Protein AF-Q9JYD8-F1 (afdb_monomer_lite)

Sequence (121 aa):
MTCFKIRLSKQPLKGRTMNKPFITQAQLALYKYQPSSKYYGKTMAYTFASELLDYSKVNKFIIHEEIQCFLNRRISNNIWKIYFSDESVAYIKILELQDDYSRGIEIKTFDFNPNVGDVFG

Foldseek 3Di:
DDKDKAKAWQPDPPDDDPPDAQDALVNLVCLQPPPPHPNDVHASLVVNRVSVRVCRVPDHDDVVVNQVNFPKDDLDPFWIKGAHPQQKIKIWGWADDPPPTIIMIMIDIDSHDDPDNCPPD

Organism: Neisseria meningitidis serogroup B (strain ATCC BAA-335 / MC58) (NCBI:txid122586)

Secondary structure (DSSP, 8-state):
-EEEEEEEE-----S-----PPPPHHHHHHHHH-TTSTTTT--HHHHHHHHHHHHH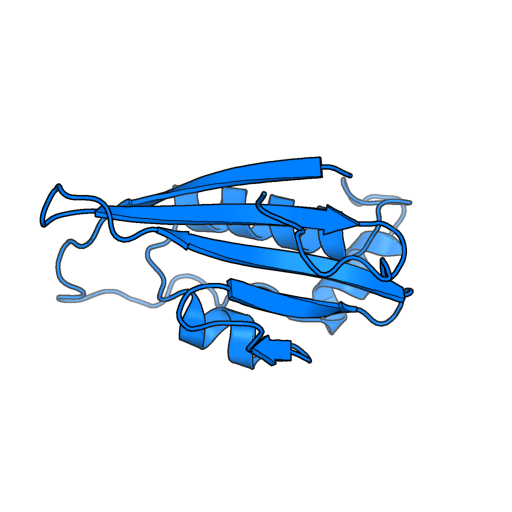HH----HHHHHHTS-EEE-SSSEEEEE-TTS-EEEEEEEE-SSTTEEEEEEEEESS----S-TT-

InterPro domains:
  IPR009509 Protein of unknown function DUF1132 [PF06575] (28-120)

Structure (mmCIF, N/CA/C/O backbone):
data_AF-Q9JYD8-F1
#
_entry.id   AF-Q9JYD8-F1
#
loop_
_atom_site.group_PDB
_atom_site.id
_atom_site.type_symbol
_atom_site.label_atom_id
_atom_site.label_alt_id
_atom_site.label_comp_id
_atom_site.label_asym_id
_atom_site.label_entity_id
_atom_site.label_seq_id
_atom_site.pdbx_PDB_ins_code
_atom_site.Cartn_x
_atom_site.Cartn_y
_atom_site.Cartn_z
_atom_site.occupancy
_atom_site.B_iso_or_equiv
_atom_site.auth_seq_id
_atom_site.auth_comp_id
_atom_site.auth_asym_id
_atom_site.auth_atom_id
_atom_site.pdbx_PDB_model_num
ATOM 1 N N . MET A 1 1 ? 12.726 -6.165 2.145 1.00 79.25 1 MET A N 1
ATOM 2 C CA . MET A 1 1 ? 11.406 -6.396 2.775 1.00 79.25 1 MET A CA 1
ATOM 3 C C . MET A 1 1 ? 11.244 -5.435 3.941 1.00 79.25 1 MET A C 1
ATOM 5 O O . MET A 1 1 ? 12.101 -5.436 4.817 1.00 79.25 1 MET A O 1
ATOM 9 N N . THR A 1 2 ? 10.159 -4.660 3.980 1.00 83.62 2 THR A N 1
ATOM 10 C CA . THR A 1 2 ? 9.837 -3.765 5.112 1.00 83.62 2 THR A CA 1
ATOM 11 C C . THR A 1 2 ? 8.465 -4.111 5.681 1.00 83.62 2 THR A C 1
ATOM 13 O O . THR A 1 2 ? 7.539 -4.358 4.910 1.00 83.62 2 THR A O 1
ATOM 16 N N . CYS A 1 3 ? 8.333 -4.135 7.012 1.00 85.56 3 CYS A N 1
ATOM 17 C CA . CYS A 1 3 ? 7.083 -4.442 7.709 1.00 85.56 3 CYS A CA 1
ATOM 18 C C . CYS A 1 3 ? 6.536 -3.210 8.447 1.00 85.56 3 CYS A C 1
ATOM 20 O O . CYS A 1 3 ? 7.285 -2.515 9.131 1.00 85.56 3 CYS A O 1
ATOM 22 N N . PHE A 1 4 ? 5.231 -2.973 8.333 1.00 84.94 4 PHE A N 1
ATOM 23 C CA . PHE A 1 4 ? 4.492 -1.913 9.010 1.00 84.94 4 PHE A CA 1
ATOM 24 C C . PHE A 1 4 ? 3.369 -2.535 9.837 1.00 84.94 4 PHE A C 1
ATOM 26 O O . PHE A 1 4 ? 2.658 -3.412 9.353 1.00 84.94 4 PHE A O 1
ATOM 33 N N . LYS A 1 5 ? 3.178 -2.067 11.072 1.00 83.94 5 LYS A N 1
ATOM 34 C CA . LYS A 1 5 ? 2.049 -2.457 11.927 1.00 83.94 5 LYS A CA 1
ATOM 35 C C . LYS A 1 5 ? 1.226 -1.221 12.264 1.00 83.94 5 LYS A C 1
ATOM 37 O O . LYS A 1 5 ? 1.761 -0.245 12.779 1.00 83.94 5 LYS A O 1
ATOM 42 N N . ILE A 1 6 ? -0.066 -1.273 11.965 1.00 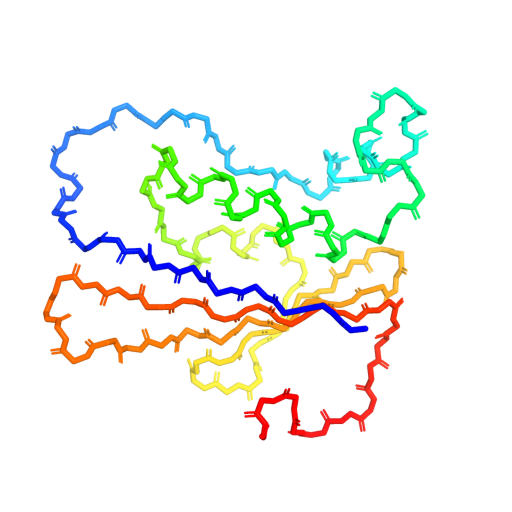82.81 6 ILE A N 1
ATOM 43 C CA . ILE A 1 6 ? -1.022 -0.180 12.143 1.00 82.81 6 ILE A CA 1
ATOM 44 C C . ILE A 1 6 ? -2.146 -0.665 13.058 1.00 82.81 6 ILE A C 1
ATOM 46 O O . ILE A 1 6 ? -2.699 -1.745 12.852 1.00 82.81 6 ILE A O 1
ATOM 50 N N . ARG A 1 7 ? -2.516 0.141 14.056 1.00 78.06 7 ARG A N 1
ATOM 51 C CA . ARG A 1 7 ? -3.693 -0.098 14.900 1.00 78.06 7 ARG A CA 1
ATOM 52 C C . ARG A 1 7 ? -4.797 0.879 14.500 1.00 78.06 7 ARG A C 1
ATOM 54 O O . ARG A 1 7 ? -4.614 2.086 14.595 1.00 78.06 7 ARG A O 1
ATOM 61 N N . LEU A 1 8 ? -5.940 0.355 14.073 1.00 71.12 8 LEU A N 1
ATOM 62 C CA . LEU A 1 8 ? -7.137 1.121 13.730 1.00 71.12 8 LEU A CA 1
ATOM 63 C C . LEU A 1 8 ? -8.137 1.100 14.892 1.00 71.12 8 LEU A C 1
ATOM 65 O O . LEU A 1 8 ? -8.358 0.053 15.501 1.00 71.12 8 LEU A O 1
ATOM 69 N N . SER A 1 9 ? -8.784 2.235 15.172 1.00 61.44 9 SER A N 1
ATOM 70 C CA . SER A 1 9 ? -9.880 2.331 16.154 1.00 61.44 9 SER A CA 1
ATOM 71 C C . SER A 1 9 ? -11.251 2.082 15.495 1.00 61.44 9 SER A C 1
ATOM 73 O O . SER A 1 9 ? -11.514 2.605 14.416 1.00 61.44 9 SER A O 1
ATOM 75 N N . LYS A 1 10 ? -12.141 1.303 16.136 1.00 55.47 10 LYS A N 1
ATOM 76 C CA . LYS A 1 10 ? -13.481 0.911 15.628 1.00 55.47 10 LYS A CA 1
ATOM 77 C C . LYS A 1 10 ? -14.623 1.890 15.969 1.00 55.47 10 LYS A C 1
ATOM 79 O O . LYS A 1 10 ? -15.772 1.595 15.659 1.00 55.47 10 LYS A O 1
ATOM 84 N N . GLN A 1 11 ? -14.368 3.025 16.629 1.00 54.06 11 GLN A N 1
ATOM 85 C CA . GLN A 1 11 ? -15.449 3.941 17.044 1.00 54.06 11 GLN A CA 1
ATOM 86 C C . GLN A 1 11 ? -16.374 4.324 15.867 1.00 54.06 11 GLN A C 1
ATOM 88 O O . GLN A 1 11 ? -15.860 4.589 14.776 1.00 54.06 11 GLN A O 1
ATOM 93 N N . PRO A 1 12 ? -17.701 4.412 16.094 1.00 47.75 12 PRO A N 1
ATOM 94 C CA . PRO A 1 12 ? -18.695 4.499 15.031 1.00 47.75 12 PRO A CA 1
ATOM 95 C C . PRO A 1 12 ? -18.453 5.710 14.128 1.00 47.75 12 PRO A C 1
ATOM 97 O O . PRO A 1 12 ? -18.136 6.803 14.604 1.00 47.75 12 PRO A O 1
ATOM 100 N N . LEU A 1 13 ? -18.645 5.516 12.820 1.00 56.75 13 LEU A N 1
ATOM 101 C CA . LEU A 1 13 ? -18.582 6.542 11.770 1.00 56.75 13 LEU A CA 1
ATOM 102 C C . LEU A 1 13 ? -19.780 7.514 11.857 1.00 56.75 13 LEU A C 1
ATOM 104 O O . LEU A 1 13 ? -20.429 7.819 10.862 1.00 56.75 13 LEU A O 1
ATOM 108 N N . LYS A 1 14 ? -20.140 7.975 13.060 1.00 40.66 14 LYS A N 1
ATOM 109 C CA . LYS A 1 14 ? -21.279 8.870 13.265 1.00 40.66 14 LYS A CA 1
ATOM 110 C C . LYS A 1 14 ? -20.813 10.313 1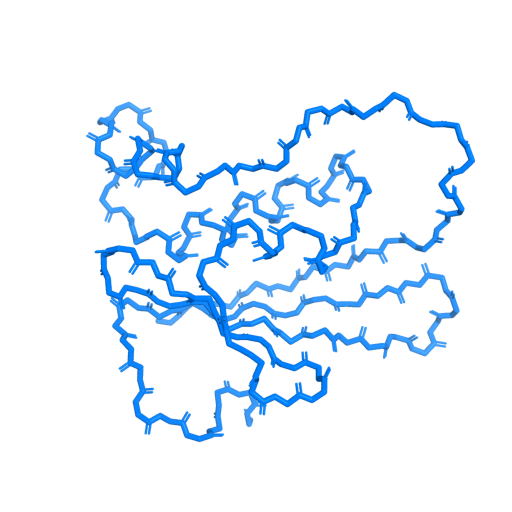3.055 1.00 40.66 14 LYS A C 1
ATOM 112 O O . LYS A 1 14 ? -20.272 10.933 13.963 1.00 40.66 14 LYS A O 1
ATOM 117 N N . GLY A 1 15 ? -20.996 10.793 11.824 1.00 48.72 15 GLY A N 1
ATOM 118 C CA . GLY A 1 15 ? -20.792 12.183 11.407 1.00 48.72 15 GLY A CA 1
ATOM 119 C C . GLY A 1 15 ? -19.332 12.561 11.169 1.00 48.72 15 GLY A C 1
ATOM 120 O O . GLY A 1 15 ? -18.675 13.068 12.074 1.00 48.72 15 GLY A O 1
ATOM 121 N N . ARG A 1 16 ? -18.813 12.365 9.949 1.00 51.50 16 ARG A N 1
ATOM 122 C CA . ARG A 1 16 ? -17.553 12.995 9.520 1.00 51.50 16 ARG A CA 1
ATOM 123 C C . ARG A 1 16 ? -17.593 13.410 8.056 1.00 51.50 16 ARG A C 1
ATOM 125 O O . ARG A 1 16 ? -17.901 12.612 7.179 1.00 51.50 16 ARG A O 1
ATOM 132 N N . THR A 1 17 ? -17.208 14.656 7.823 1.00 46.25 17 THR A N 1
ATOM 133 C CA . THR A 1 17 ? -16.588 15.125 6.587 1.00 46.25 17 THR A CA 1
ATOM 134 C C . THR A 1 17 ? -15.421 14.195 6.235 1.00 46.25 17 THR A C 1
ATOM 136 O O . THR A 1 17 ? -14.513 14.002 7.046 1.00 46.25 17 THR A O 1
ATOM 139 N N . MET A 1 18 ? -15.458 13.573 5.052 1.00 47.12 18 MET A N 1
ATOM 140 C CA . MET A 1 18 ? -14.327 12.809 4.513 1.00 47.12 18 MET A CA 1
ATOM 141 C C . MET A 1 18 ? -13.147 13.761 4.305 1.00 47.12 18 MET A C 1
ATOM 143 O O . MET A 1 18 ? -13.073 14.466 3.299 1.00 47.12 18 MET A O 1
ATOM 147 N N . ASN A 1 19 ? -12.219 13.807 5.257 1.00 57.53 19 ASN A N 1
ATOM 148 C CA . ASN A 1 19 ? -10.994 14.575 5.094 1.00 57.53 19 ASN A CA 1
ATOM 149 C C . ASN A 1 19 ? -10.027 13.788 4.204 1.00 57.53 19 ASN A C 1
ATOM 151 O O . ASN A 1 19 ? -9.220 13.005 4.688 1.00 57.53 19 ASN A O 1
ATOM 155 N N . LYS A 1 20 ? -10.124 14.060 2.897 1.00 63.16 20 LYS A N 1
ATOM 156 C CA . LYS A 1 20 ? -9.241 13.627 1.803 1.00 63.16 20 LYS A CA 1
ATOM 157 C C . LYS A 1 20 ? -9.234 12.101 1.537 1.00 63.16 20 LYS A C 1
ATOM 159 O O . LYS A 1 20 ? -8.950 11.317 2.445 1.00 63.16 20 LYS A O 1
ATOM 164 N N . PRO A 1 21 ? -9.514 11.662 0.292 1.00 70.88 21 PRO A N 1
ATOM 165 C CA . PRO A 1 21 ? -9.387 10.251 -0.071 1.00 70.88 21 PRO A CA 1
ATOM 166 C C . PRO A 1 21 ? -7.938 9.783 0.107 1.00 70.88 21 PRO A C 1
ATOM 168 O O . PRO A 1 21 ? -7.006 10.594 0.015 1.00 70.88 21 PRO A O 1
ATOM 171 N N . PHE A 1 22 ? -7.751 8.486 0.360 1.00 81.00 22 PHE A N 1
ATOM 172 C CA . PHE A 1 22 ? -6.424 7.886 0.341 1.00 81.00 22 PHE A CA 1
ATOM 173 C C . PHE A 1 22 ? -5.761 8.063 -1.034 1.00 81.00 22 PHE A C 1
ATOM 175 O O . PHE A 1 22 ? -6.402 8.370 -2.044 1.00 81.00 22 PHE A O 1
ATOM 182 N N . ILE A 1 23 ? -4.442 7.909 -1.055 1.00 81.56 23 ILE A N 1
ATOM 183 C CA . ILE A 1 23 ? -3.626 8.158 -2.236 1.00 81.56 23 ILE A CA 1
ATOM 184 C C . ILE A 1 23 ? -3.968 7.196 -3.384 1.00 81.56 23 ILE A C 1
ATOM 186 O O . ILE A 1 23 ? -4.184 6.007 -3.169 1.00 81.56 23 ILE A O 1
ATOM 190 N N . THR A 1 24 ? -3.980 7.695 -4.621 1.00 82.12 24 THR A N 1
ATOM 191 C CA . THR A 1 24 ? -4.195 6.876 -5.824 1.00 82.12 24 THR A CA 1
ATOM 192 C C . THR A 1 24 ? -2.885 6.305 -6.374 1.00 82.12 24 THR A C 1
ATOM 194 O O . THR A 1 24 ? -1.795 6.817 -6.108 1.00 82.12 24 THR A O 1
ATOM 197 N N . GLN A 1 25 ? -2.968 5.278 -7.226 1.00 79.62 25 GLN A N 1
ATOM 198 C CA . GLN A 1 25 ? -1.786 4.710 -7.888 1.00 79.62 25 GLN A CA 1
ATOM 199 C C . GLN A 1 25 ? -1.008 5.746 -8.725 1.00 79.62 25 GLN A C 1
ATOM 201 O O . GLN A 1 25 ? 0.223 5.728 -8.735 1.00 79.62 25 GLN A O 1
ATOM 206 N N . ALA A 1 26 ? -1.701 6.689 -9.373 1.00 82.56 26 ALA A N 1
ATOM 207 C CA . ALA A 1 26 ? -1.063 7.778 -10.114 1.00 82.56 26 ALA A CA 1
ATOM 208 C C . ALA A 1 26 ? -0.279 8.722 -9.186 1.00 82.56 26 ALA A C 1
ATOM 210 O O . ALA A 1 26 ? 0.841 9.118 -9.500 1.00 82.56 26 ALA A O 1
ATOM 211 N N . GLN A 1 27 ? -0.831 9.037 -8.011 1.00 84.31 27 GLN A N 1
ATOM 212 C CA . GLN A 1 27 ? -0.148 9.859 -7.011 1.00 84.31 27 GLN A CA 1
ATOM 213 C C . GLN A 1 27 ? 1.085 9.151 -6.424 1.00 84.31 27 GLN A C 1
ATOM 215 O O . GLN A 1 27 ? 2.120 9.791 -6.249 1.00 84.31 27 GLN A O 1
ATOM 220 N N . LEU A 1 28 ? 1.026 7.830 -6.205 1.00 85.00 28 LEU A N 1
ATOM 221 C CA . LEU A 1 28 ? 2.207 7.045 -5.819 1.00 85.00 28 LEU A CA 1
ATOM 222 C C . LEU A 1 28 ? 3.315 7.112 -6.878 1.00 85.00 28 LEU A C 1
ATOM 224 O O . LEU A 1 28 ? 4.488 7.251 -6.531 1.00 85.00 28 LEU A O 1
ATOM 228 N N . ALA A 1 29 ? 2.955 7.029 -8.162 1.00 82.69 29 ALA A N 1
ATOM 229 C CA . ALA A 1 29 ? 3.921 7.126 -9.252 1.00 82.69 29 ALA A CA 1
ATOM 230 C C . ALA A 1 29 ? 4.584 8.513 -9.284 1.00 82.69 29 ALA A C 1
ATOM 232 O O . ALA A 1 29 ? 5.807 8.603 -9.388 1.00 82.69 29 ALA A O 1
ATOM 233 N N . LEU A 1 30 ? 3.808 9.588 -9.101 1.00 85.38 30 LEU A N 1
ATOM 234 C CA . LEU A 1 30 ? 4.349 10.948 -8.997 1.00 85.38 30 LEU A CA 1
ATOM 235 C C . LEU A 1 30 ? 5.369 11.064 -7.856 1.00 85.38 30 LEU A C 1
ATOM 237 O O . LEU A 1 30 ? 6.467 11.574 -8.064 1.00 85.38 30 LEU A O 1
ATOM 241 N N . TYR A 1 31 ? 5.059 10.525 -6.674 1.00 84.00 31 TYR A N 1
ATOM 242 C CA . TYR A 1 31 ? 5.972 10.558 -5.527 1.00 84.00 31 TYR A CA 1
ATOM 243 C C . TYR A 1 31 ? 7.278 9.801 -5.742 1.00 84.00 31 TYR A C 1
ATOM 245 O O . TYR A 1 31 ? 8.287 10.189 -5.152 1.00 84.00 31 TYR A O 1
ATOM 253 N N . LYS A 1 32 ? 7.273 8.749 -6.562 1.00 79.94 32 LYS A N 1
ATOM 254 C CA . LYS A 1 32 ? 8.475 7.977 -6.885 1.00 79.94 32 LYS A CA 1
ATOM 255 C C . LYS A 1 32 ? 9.429 8.749 -7.799 1.00 79.94 32 LYS A C 1
ATOM 257 O O . LYS A 1 32 ? 10.641 8.692 -7.595 1.00 79.94 32 LYS A O 1
ATOM 262 N N . TYR A 1 33 ? 8.888 9.454 -8.795 1.00 79.94 33 TYR A N 1
ATOM 263 C CA . TYR A 1 33 ? 9.681 10.126 -9.832 1.00 79.94 33 TYR A CA 1
ATOM 264 C C . TYR A 1 33 ? 9.975 11.600 -9.542 1.00 79.94 33 TYR A C 1
ATOM 266 O O . TYR A 1 33 ? 10.839 12.179 -10.193 1.00 79.94 33 TYR A O 1
ATOM 274 N N . GLN A 1 34 ? 9.296 12.214 -8.571 1.00 84.19 34 GLN A N 1
ATOM 275 C CA . GLN A 1 34 ? 9.523 13.607 -8.199 1.00 84.19 34 GLN A CA 1
ATOM 276 C C . GLN A 1 34 ? 10.742 13.740 -7.262 1.00 84.19 34 GLN A C 1
ATOM 278 O O . GLN A 1 34 ? 10.674 13.269 -6.127 1.00 84.19 34 GLN A O 1
ATOM 283 N N . PRO A 1 35 ? 11.830 14.435 -7.659 1.00 78.50 35 PRO A N 1
ATOM 284 C CA . PRO A 1 35 ? 13.054 14.529 -6.850 1.00 78.50 35 PRO A CA 1
ATOM 285 C C . PRO A 1 35 ? 12.877 15.218 -5.492 1.00 78.50 35 PRO A C 1
ATOM 287 O O . PRO A 1 35 ? 13.596 14.921 -4.546 1.00 78.50 35 PRO A O 1
ATOM 290 N N . SER A 1 36 ? 11.904 16.127 -5.371 1.00 83.44 36 SER A N 1
ATOM 291 C CA . SER A 1 36 ? 11.587 16.822 -4.115 1.00 83.44 36 SER A CA 1
ATOM 292 C C . SER A 1 36 ? 10.723 15.995 -3.153 1.00 83.44 36 SER A C 1
ATOM 294 O O . SER A 1 36 ? 10.361 16.475 -2.081 1.00 83.44 36 SER A O 1
ATOM 296 N N . SER A 1 37 ? 10.314 14.788 -3.549 1.00 82.69 37 SER A N 1
ATOM 297 C CA . SER A 1 37 ? 9.483 13.902 -2.735 1.00 82.69 37 SER A CA 1
ATOM 298 C C . SER A 1 37 ? 10.322 13.172 -1.688 1.00 82.69 37 SER A C 1
ATOM 300 O O . SER A 1 37 ? 11.396 12.654 -1.993 1.00 82.69 37 SER A O 1
ATOM 302 N N . LYS A 1 38 ? 9.770 12.991 -0.478 1.00 85.56 38 LYS A N 1
ATOM 303 C CA . LYS A 1 38 ? 10.339 12.095 0.554 1.00 85.56 38 LYS A CA 1
ATOM 304 C C . LYS A 1 38 ? 10.463 10.630 0.092 1.00 85.56 38 LYS A C 1
ATOM 306 O O . LYS A 1 38 ? 11.120 9.833 0.756 1.00 85.56 38 LYS A O 1
ATOM 311 N N . TYR A 1 39 ? 9.830 10.278 -1.028 1.00 86.31 39 TYR A N 1
ATOM 312 C CA . TYR A 1 39 ? 9.793 8.931 -1.600 1.00 86.31 39 TYR A CA 1
ATOM 313 C C . TYR A 1 39 ? 10.594 8.773 -2.893 1.00 86.31 39 TYR A C 1
ATOM 315 O O . TYR A 1 39 ? 10.489 7.732 -3.545 1.00 86.31 39 TYR A O 1
ATOM 323 N N . TYR A 1 40 ? 11.401 9.770 -3.267 1.00 85.81 40 TYR A N 1
ATOM 324 C CA . TYR A 1 40 ? 12.246 9.666 -4.450 1.00 85.81 40 TYR A CA 1
ATOM 325 C C . TYR A 1 40 ? 13.145 8.420 -4.378 1.00 85.81 40 TYR A C 1
ATOM 327 O O . TYR A 1 40 ? 13.819 8.171 -3.375 1.00 85.81 40 TYR A O 1
ATOM 335 N N . GLY A 1 41 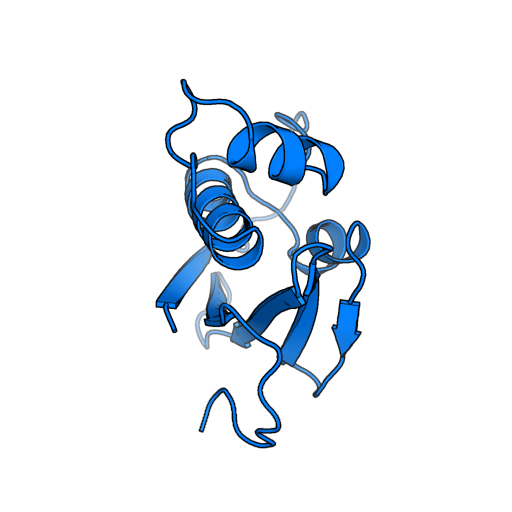? 13.106 7.597 -5.429 1.00 82.75 41 GLY A N 1
ATOM 336 C CA . GLY A 1 41 ? 13.866 6.344 -5.508 1.00 82.75 41 GLY A CA 1
ATOM 337 C C . GLY A 1 41 ? 13.361 5.199 -4.615 1.00 82.75 41 GLY A C 1
ATOM 338 O O . GLY A 1 41 ? 14.006 4.154 -4.559 1.00 82.75 41 GLY A O 1
ATOM 339 N N . LYS A 1 42 ? 12.226 5.349 -3.918 1.00 89.31 42 LYS A N 1
ATOM 340 C CA . LYS A 1 42 ? 11.587 4.258 -3.158 1.00 89.31 42 LYS A CA 1
ATOM 341 C C . LYS A 1 42 ? 10.608 3.469 -4.031 1.00 89.31 42 LYS A C 1
ATOM 343 O O . LYS A 1 42 ? 10.074 3.981 -5.015 1.00 89.31 42 LYS A O 1
ATOM 348 N N . THR A 1 43 ? 10.363 2.211 -3.666 1.00 90.75 43 THR A N 1
ATOM 349 C CA . THR A 1 43 ? 9.373 1.369 -4.349 1.00 90.75 43 THR A CA 1
ATOM 350 C C . THR A 1 43 ? 7.954 1.838 -4.050 1.00 90.75 43 THR A C 1
ATOM 352 O O . THR A 1 43 ? 7.673 2.380 -2.977 1.00 90.75 43 THR A O 1
ATOM 355 N N . MET A 1 44 ? 7.035 1.639 -4.996 1.00 91.38 44 MET A N 1
ATOM 356 C CA . MET A 1 44 ? 5.635 2.030 -4.813 1.00 91.38 44 MET A CA 1
ATOM 357 C C . MET A 1 44 ? 4.996 1.288 -3.636 1.00 91.38 44 MET A C 1
ATOM 359 O O . MET A 1 44 ? 4.235 1.902 -2.891 1.00 91.38 44 MET A O 1
ATOM 363 N N . ALA A 1 45 ? 5.372 0.026 -3.398 1.00 92.38 45 ALA A N 1
ATOM 364 C CA . ALA A 1 45 ? 4.952 -0.727 -2.220 1.00 92.38 45 ALA A CA 1
ATOM 365 C C . ALA A 1 45 ? 5.375 -0.057 -0.903 1.00 92.38 45 ALA A C 1
ATOM 367 O O . ALA A 1 45 ? 4.555 0.080 0.007 1.00 92.38 45 ALA A O 1
ATOM 368 N N . TYR A 1 46 ? 6.631 0.395 -0.800 1.00 91.69 46 TYR A N 1
ATOM 369 C CA . TYR A 1 46 ? 7.117 1.116 0.379 1.00 91.69 46 TYR A CA 1
ATOM 370 C C . TYR A 1 46 ? 6.361 2.434 0.586 1.00 91.69 46 TYR A C 1
ATOM 372 O O . TYR A 1 46 ? 5.930 2.742 1.702 1.00 91.69 46 TYR A O 1
ATOM 380 N N . THR A 1 47 ? 6.183 3.199 -0.492 1.00 91.50 47 THR A N 1
ATOM 381 C CA . THR A 1 47 ? 5.484 4.488 -0.466 1.00 91.50 47 THR A CA 1
ATOM 382 C C . THR A 1 47 ? 4.030 4.314 -0.040 1.00 91.50 47 THR A C 1
ATOM 384 O O . THR A 1 47 ? 3.576 5.012 0.861 1.00 91.50 47 THR A O 1
ATOM 387 N N . PHE A 1 48 ? 3.332 3.325 -0.604 1.00 91.69 48 PHE A N 1
ATOM 388 C CA . PHE A 1 48 ? 1.969 2.955 -0.228 1.00 91.69 48 PHE A CA 1
ATOM 389 C C . PHE A 1 48 ? 1.856 2.645 1.266 1.00 91.69 48 PHE A C 1
ATOM 391 O O . PHE A 1 48 ? 1.005 3.206 1.950 1.00 91.69 48 PHE A O 1
ATOM 398 N N . ALA A 1 49 ? 2.726 1.780 1.794 1.00 91.38 49 ALA A N 1
ATOM 399 C CA . ALA A 1 49 ? 2.651 1.376 3.195 1.00 91.38 49 ALA A CA 1
ATOM 400 C C . ALA A 1 49 ? 2.978 2.533 4.155 1.00 91.38 49 ALA A C 1
ATOM 402 O O . ALA A 1 49 ? 2.347 2.667 5.203 1.00 91.38 49 ALA A O 1
ATOM 403 N N . SER A 1 50 ? 3.923 3.396 3.771 1.00 90.44 50 SER A N 1
ATOM 404 C CA . SER A 1 50 ? 4.274 4.597 4.533 1.00 90.44 50 SER A CA 1
ATOM 405 C C . SER A 1 50 ? 3.127 5.610 4.560 1.00 90.44 50 SER A C 1
ATOM 407 O O . SER A 1 50 ? 2.781 6.118 5.624 1.00 90.44 50 SER A O 1
ATOM 409 N N 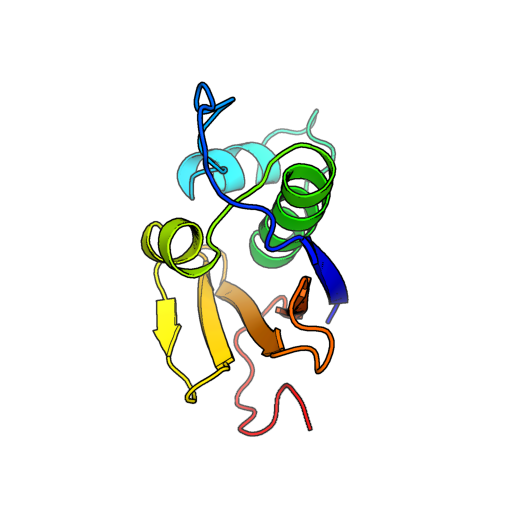. GLU A 1 51 ? 2.503 5.873 3.411 1.00 89.44 51 GLU A N 1
ATOM 410 C CA . GLU A 1 51 ? 1.353 6.775 3.318 1.00 89.44 51 GLU A CA 1
ATOM 411 C C . GLU A 1 51 ? 0.132 6.205 4.042 1.00 89.44 51 GLU A C 1
ATOM 413 O O . GLU A 1 51 ? -0.583 6.949 4.701 1.00 89.44 51 GLU A O 1
ATOM 418 N N . LEU A 1 52 ? -0.088 4.887 4.010 1.00 88.88 52 LEU A N 1
ATOM 419 C CA . LEU A 1 52 ? -1.174 4.249 4.758 1.00 88.88 52 LEU A CA 1
ATOM 420 C C . LEU A 1 52 ? -0.972 4.361 6.274 1.00 88.88 52 LEU A C 1
ATOM 422 O O . LEU A 1 52 ? -1.930 4.597 7.013 1.00 88.88 52 LEU A O 1
ATOM 426 N N . LEU A 1 53 ? 0.274 4.252 6.744 1.00 88.38 53 LEU A N 1
ATOM 427 C CA . LEU A 1 53 ? 0.618 4.513 8.140 1.00 88.38 53 LEU A CA 1
ATOM 428 C C . LEU A 1 53 ? 0.322 5.970 8.518 1.00 88.38 53 LEU A C 1
ATOM 430 O O . LEU A 1 53 ? -0.323 6.206 9.538 1.00 88.38 53 LEU A O 1
ATOM 434 N N . ASP A 1 54 ? 0.753 6.942 7.719 1.00 86.38 54 ASP A N 1
ATOM 435 C CA . ASP A 1 54 ? 0.491 8.357 8.005 1.00 86.38 54 ASP A CA 1
ATOM 436 C C . ASP A 1 54 ? -1.005 8.697 7.920 1.00 86.38 54 ASP A C 1
ATOM 438 O O . ASP A 1 54 ? -1.537 9.373 8.804 1.00 86.38 54 ASP A O 1
ATOM 442 N N . TYR A 1 55 ? -1.716 8.137 6.939 1.00 84.69 55 TYR A N 1
ATOM 443 C CA . TYR A 1 55 ? -3.163 8.263 6.795 1.00 84.69 55 TYR A CA 1
ATOM 444 C C . TYR A 1 55 ? -3.899 7.727 8.026 1.00 84.69 55 TYR A C 1
ATOM 446 O O . TYR A 1 55 ? -4.802 8.386 8.533 1.00 84.69 55 TYR A O 1
ATOM 454 N N . SER A 1 56 ? -3.460 6.591 8.579 1.00 82.88 56 SER A N 1
ATOM 455 C CA . SER A 1 56 ? -4.069 5.982 9.771 1.00 82.88 56 SER A CA 1
ATOM 456 C C . SER A 1 56 ? -3.955 6.802 11.056 1.00 82.88 56 SER A C 1
ATOM 458 O O . SER A 1 56 ? -4.771 6.635 11.962 1.00 82.88 56 SER A O 1
ATOM 460 N N . LYS A 1 57 ? -2.962 7.696 11.149 1.00 81.81 57 LYS A N 1
ATOM 461 C CA . LYS A 1 57 ? -2.766 8.563 12.324 1.00 81.81 57 LYS A CA 1
ATOM 462 C C . LYS A 1 57 ? -3.782 9.701 12.370 1.00 81.81 57 LYS A C 1
ATOM 464 O O . LYS A 1 57 ? -4.105 10.189 13.449 1.00 81.81 57 LYS A O 1
ATOM 469 N N . VAL A 1 58 ? -4.255 10.136 11.204 1.00 79.81 58 VAL A N 1
ATOM 470 C CA . VAL A 1 58 ? -5.108 11.323 11.054 1.00 79.81 58 VAL A CA 1
ATOM 471 C C . VAL A 1 58 ? -6.549 10.932 10.728 1.00 79.81 58 VAL A C 1
ATOM 473 O O . VAL A 1 58 ? -7.492 11.553 11.219 1.00 79.81 58 VAL A O 1
ATOM 476 N N . ASN A 1 59 ? -6.729 9.876 9.936 1.00 74.88 59 ASN A N 1
ATOM 477 C CA . ASN A 1 59 ? -8.009 9.470 9.378 1.00 74.88 59 ASN A CA 1
ATOM 478 C C . ASN A 1 59 ? -8.454 8.102 9.896 1.00 74.88 59 ASN A C 1
ATOM 480 O O . ASN A 1 59 ? -7.660 7.198 10.153 1.00 74.88 59 ASN A O 1
ATOM 484 N N . LYS A 1 60 ? -9.774 7.948 10.019 1.00 75.62 60 LYS A N 1
ATOM 485 C CA . LYS A 1 60 ? -10.417 6.646 10.211 1.00 75.62 60 LYS A CA 1
ATOM 486 C C . LYS A 1 60 ? -10.864 6.156 8.840 1.00 75.62 60 LYS A C 1
ATOM 488 O O . LYS A 1 60 ? -11.531 6.911 8.141 1.00 75.62 60 LYS A O 1
ATOM 493 N N . PHE A 1 61 ? -10.523 4.923 8.488 1.00 76.94 61 PHE A N 1
ATOM 494 C CA . PHE A 1 61 ? -10.807 4.365 7.168 1.00 76.94 61 PHE A CA 1
ATOM 495 C C . PHE A 1 61 ? -11.089 2.866 7.234 1.00 76.94 61 PHE A C 1
ATOM 497 O O . PHE A 1 61 ? -10.736 2.189 8.207 1.00 76.94 61 PHE A O 1
ATOM 504 N N . ILE A 1 62 ? -11.719 2.348 6.183 1.00 81.06 62 ILE A N 1
ATOM 505 C CA . ILE A 1 62 ? -11.957 0.921 5.994 1.00 81.06 62 ILE A CA 1
ATOM 506 C C . ILE A 1 62 ? -10.943 0.425 4.969 1.00 81.06 62 ILE A C 1
ATOM 508 O O . ILE A 1 62 ? -11.050 0.720 3.787 1.00 81.06 62 ILE A O 1
ATOM 512 N N . ILE A 1 63 ? -9.960 -0.366 5.413 1.00 82.62 63 ILE A N 1
ATOM 513 C CA . ILE A 1 63 ? -8.870 -0.836 4.539 1.00 82.62 63 ILE A CA 1
ATOM 514 C C . ILE A 1 63 ? -9.368 -1.523 3.262 1.00 82.62 63 ILE A C 1
ATOM 516 O O . ILE A 1 63 ? -8.739 -1.380 2.224 1.00 82.62 63 ILE A O 1
ATOM 520 N N . HIS A 1 64 ? -10.500 -2.232 3.320 1.00 82.50 64 HIS A N 1
ATOM 521 C CA . HIS A 1 64 ? -11.083 -2.881 2.146 1.00 82.50 64 HIS A CA 1
ATOM 522 C C . HIS A 1 64 ? -11.497 -1.890 1.057 1.00 82.50 64 HIS A C 1
ATOM 524 O O . HIS A 1 64 ? -11.318 -2.201 -0.113 1.00 82.50 64 HIS A O 1
ATOM 530 N N . GLU A 1 65 ? -12.011 -0.720 1.430 1.00 83.25 65 GLU A N 1
ATOM 531 C CA . GLU A 1 65 ? -12.390 0.327 0.477 1.00 83.25 65 GLU A CA 1
ATOM 532 C C . GLU A 1 65 ? -11.134 0.952 -0.143 1.00 83.25 65 GLU A C 1
ATOM 534 O O . GLU A 1 65 ? -11.056 1.116 -1.357 1.00 83.25 65 GLU A O 1
ATOM 539 N N . GLU A 1 66 ? -10.093 1.185 0.661 1.00 83.44 66 GLU A N 1
ATOM 540 C CA . GLU A 1 66 ? -8.855 1.804 0.171 1.00 83.44 66 GLU A CA 1
ATOM 541 C C . GLU A 1 66 ? -8.062 0.894 -0.778 1.00 83.44 66 GLU A C 1
ATOM 543 O O . GLU A 1 66 ? -7.513 1.357 -1.778 1.00 83.44 66 GLU A O 1
ATOM 548 N N . ILE A 1 67 ? -8.006 -0.417 -0.507 1.00 86.12 67 ILE A N 1
ATOM 549 C CA . ILE A 1 67 ? -7.262 -1.359 -1.362 1.00 86.12 67 ILE A CA 1
ATOM 550 C C . ILE A 1 67 ? -7.986 -1.677 -2.675 1.00 86.12 67 ILE A C 1
ATOM 552 O O . ILE A 1 67 ? -7.334 -2.115 -3.623 1.00 86.12 67 ILE A O 1
ATOM 556 N N . GLN A 1 68 ? -9.306 -1.467 -2.754 1.00 85.06 68 GLN A N 1
ATOM 557 C CA . GLN A 1 68 ? -10.085 -1.700 -3.978 1.00 85.06 68 GLN A CA 1
ATOM 558 C C . GLN A 1 68 ? -9.662 -0.777 -5.123 1.00 85.06 68 GLN A C 1
ATOM 560 O O . GLN A 1 68 ? -9.772 -1.159 -6.285 1.00 85.06 68 GLN A O 1
ATOM 565 N N . CYS A 1 69 ? -9.114 0.395 -4.801 1.00 82.19 69 CYS A N 1
ATOM 566 C CA . CYS A 1 69 ? -8.566 1.341 -5.770 1.00 82.19 69 CYS A CA 1
ATOM 567 C C . CYS A 1 69 ? -7.243 0.878 -6.413 1.00 82.19 69 CYS A C 1
ATOM 569 O O . CYS A 1 69 ? -6.707 1.575 -7.274 1.00 82.19 69 CYS A O 1
ATOM 571 N N . PHE A 1 70 ? -6.704 -0.274 -6.002 1.00 88.12 70 PHE A N 1
ATOM 572 C CA . PHE A 1 70 ? -5.452 -0.838 -6.503 1.00 88.12 70 PHE A CA 1
ATOM 573 C C . PHE A 1 70 ? -5.668 -2.212 -7.129 1.00 88.12 70 PHE A C 1
ATOM 575 O O . PHE A 1 70 ? -6.564 -2.960 -6.732 1.00 88.12 70 PHE A O 1
ATOM 582 N N . LEU A 1 71 ? -4.781 -2.596 -8.053 1.00 90.50 71 LEU A N 1
ATOM 583 C CA . LEU A 1 71 ? -4.724 -3.972 -8.537 1.00 90.50 71 LEU A CA 1
ATOM 584 C C . LEU A 1 71 ? -4.375 -4.899 -7.367 1.00 90.50 71 LEU A C 1
ATOM 586 O O . LEU A 1 71 ? -3.264 -4.863 -6.836 1.00 90.50 71 LEU A O 1
ATOM 590 N N . ASN A 1 72 ? -5.329 -5.730 -6.957 1.00 91.56 72 ASN A N 1
ATOM 591 C CA . ASN A 1 72 ? -5.195 -6.564 -5.773 1.00 91.56 72 ASN A CA 1
ATOM 592 C C . ASN A 1 72 ? -5.686 -7.998 -6.006 1.00 91.56 72 ASN A C 1
ATOM 594 O O . ASN A 1 72 ? -6.489 -8.276 -6.895 1.00 91.56 72 ASN A O 1
ATOM 598 N N . ARG A 1 73 ? -5.181 -8.920 -5.186 1.00 91.00 73 ARG A N 1
ATOM 599 C CA . ARG A 1 73 ? -5.606 -10.318 -5.127 1.00 91.00 73 ARG A CA 1
ATOM 600 C C . ARG A 1 73 ? -5.747 -10.749 -3.676 1.00 91.00 73 ARG A C 1
ATOM 602 O O . ARG A 1 73 ? -4.823 -10.588 -2.879 1.00 91.00 73 ARG A O 1
ATOM 609 N N . ARG A 1 74 ? -6.875 -11.370 -3.345 1.00 90.00 74 ARG A N 1
ATOM 610 C CA . ARG A 1 74 ? -7.061 -12.042 -2.057 1.00 90.00 74 ARG A CA 1
ATOM 611 C C . ARG A 1 74 ? -6.260 -13.346 -2.037 1.00 90.00 74 ARG A C 1
ATOM 613 O O . ARG A 1 74 ? -6.416 -14.174 -2.933 1.00 90.00 74 ARG A O 1
ATOM 620 N N . ILE A 1 75 ? -5.396 -13.508 -1.037 1.00 88.56 75 ILE A N 1
ATOM 621 C CA . ILE A 1 75 ? -4.585 -14.719 -0.831 1.00 88.56 75 ILE A CA 1
ATOM 622 C C . ILE A 1 75 ? -5.271 -15.646 0.179 1.00 88.56 75 ILE A C 1
ATOM 624 O O . ILE A 1 75 ? -5.340 -16.849 -0.037 1.00 88.56 75 ILE A O 1
ATOM 628 N N . SER A 1 76 ? -5.823 -15.081 1.255 1.00 86.00 76 SER A N 1
ATOM 629 C CA . SER A 1 76 ? -6.600 -15.801 2.273 1.00 86.00 76 SER A CA 1
ATOM 630 C C . SER A 1 76 ? -7.722 -14.908 2.826 1.00 86.00 76 SER A C 1
ATOM 632 O O . SER A 1 76 ? -7.947 -13.802 2.333 1.00 86.00 76 SER A O 1
ATOM 634 N N . ASN A 1 77 ? -8.456 -15.355 3.851 1.00 83.12 77 ASN A N 1
ATOM 635 C CA . ASN A 1 77 ? -9.542 -14.557 4.436 1.00 83.12 77 ASN A CA 1
ATOM 636 C C . ASN A 1 77 ? -9.099 -13.193 4.965 1.00 83.12 77 ASN A C 1
ATOM 638 O O . ASN A 1 77 ? -9.841 -12.222 4.845 1.00 83.12 77 ASN A O 1
ATOM 642 N N . ASN A 1 78 ? -7.883 -13.116 5.488 1.00 87.62 78 ASN A N 1
ATOM 643 C CA . ASN A 1 78 ? -7.338 -11.919 6.100 1.00 87.62 78 ASN A CA 1
ATOM 644 C C . ASN A 1 78 ? -6.108 -11.360 5.378 1.00 87.62 78 ASN A C 1
ATOM 646 O O . ASN A 1 78 ? -5.620 -10.311 5.788 1.00 87.62 78 ASN A O 1
ATOM 650 N N . ILE A 1 79 ? -5.608 -12.024 4.330 1.00 90.06 79 ILE A N 1
ATOM 651 C CA . ILE A 1 79 ? -4.409 -11.600 3.601 1.00 90.06 79 ILE A CA 1
ATOM 652 C C . ILE A 1 79 ? -4.754 -11.177 2.175 1.00 90.06 79 ILE A C 1
ATOM 654 O O . ILE A 1 79 ? -5.317 -11.945 1.388 1.00 90.06 79 ILE A O 1
ATOM 658 N N . TRP A 1 80 ? -4.326 -9.968 1.831 1.00 91.88 80 TRP A N 1
ATOM 659 C CA . TRP A 1 80 ? -4.431 -9.370 0.508 1.00 91.88 80 TRP A CA 1
ATOM 660 C C . TRP A 1 80 ? -3.048 -9.072 -0.048 1.00 91.88 80 TRP A C 1
ATOM 662 O O . TRP A 1 80 ? -2.133 -8.722 0.693 1.00 91.88 80 TRP A O 1
ATOM 672 N N . LYS A 1 81 ? -2.905 -9.193 -1.362 1.00 93.31 81 LYS A N 1
ATOM 673 C CA . LYS A 1 81 ? -1.714 -8.813 -2.112 1.00 93.31 81 LYS A CA 1
ATOM 674 C C . LYS A 1 81 ? -2.062 -7.671 -3.052 1.00 93.31 81 LYS A C 1
ATOM 676 O O . LYS A 1 81 ? -3.020 -7.788 -3.808 1.00 93.31 81 LYS A O 1
ATOM 681 N N . ILE A 1 82 ? -1.274 -6.608 -3.016 1.00 93.44 82 ILE A N 1
ATOM 682 C CA . ILE A 1 82 ? -1.381 -5.431 -3.874 1.00 93.44 82 ILE A CA 1
ATOM 683 C C . ILE A 1 82 ? -0.210 -5.441 -4.851 1.00 93.44 82 ILE A C 1
ATOM 685 O O . ILE A 1 82 ? 0.935 -5.663 -4.446 1.00 93.44 82 ILE A O 1
ATOM 689 N N . TYR A 1 83 ? -0.514 -5.214 -6.123 1.00 92.31 83 TYR A N 1
ATOM 690 C CA . TYR A 1 83 ? 0.449 -5.144 -7.213 1.00 92.31 83 TYR A CA 1
ATOM 691 C C . TYR A 1 83 ? 0.658 -3.691 -7.624 1.00 92.31 83 TYR A C 1
ATOM 693 O O . TYR A 1 83 ? -0.308 -2.945 -7.790 1.00 92.31 83 TYR A O 1
ATOM 701 N N . PHE A 1 84 ? 1.914 -3.308 -7.833 1.00 91.38 84 PHE A N 1
ATOM 702 C CA . PHE A 1 84 ? 2.276 -1.987 -8.333 1.00 91.38 84 PHE A CA 1
ATOM 703 C C . PHE A 1 84 ? 2.940 -2.085 -9.708 1.00 91.38 84 PHE A C 1
ATOM 705 O O . PHE A 1 84 ? 3.442 -3.134 -10.109 1.00 91.38 84 PHE A O 1
ATOM 712 N N . SER A 1 85 ? 2.936 -0.976 -10.447 1.00 89.00 85 SER A N 1
ATOM 713 C CA . SER A 1 85 ? 3.487 -0.908 -11.807 1.00 89.00 85 SER A CA 1
ATOM 714 C C . SER A 1 85 ? 5.012 -1.010 -11.868 1.00 89.00 85 SER A C 1
ATOM 716 O O . SER A 1 85 ? 5.557 -1.184 -12.947 1.00 89.00 85 SER A O 1
ATOM 718 N N . ASP A 1 86 ? 5.704 -0.881 -10.736 1.00 88.50 86 ASP A N 1
ATOM 719 C CA . ASP A 1 86 ? 7.155 -1.043 -10.637 1.00 88.50 86 ASP A CA 1
ATOM 720 C C . ASP A 1 86 ? 7.579 -2.439 -10.162 1.00 88.50 86 ASP A C 1
ATOM 722 O O . ASP A 1 86 ? 8.655 -2.578 -9.592 1.00 88.50 86 ASP A O 1
ATOM 726 N N . GLU A 1 87 ? 6.709 -3.438 -10.344 1.00 89.62 87 GLU A N 1
ATOM 727 C CA . GLU A 1 87 ? 6.898 -4.848 -9.956 1.00 89.62 87 GLU A CA 1
ATOM 728 C C . GLU A 1 87 ? 6.989 -5.111 -8.445 1.00 89.62 87 GLU A C 1
ATOM 730 O O . GLU A 1 87 ? 6.949 -6.268 -8.007 1.00 89.62 87 GLU A O 1
ATOM 735 N N . SER A 1 88 ? 7.028 -4.051 -7.635 1.00 91.69 88 SER A N 1
ATOM 736 C CA . SER A 1 88 ? 6.929 -4.157 -6.189 1.00 91.69 88 SER A CA 1
ATOM 737 C C . SER A 1 88 ? 5.538 -4.642 -5.777 1.00 91.69 88 SER A C 1
ATOM 739 O O . SER A 1 88 ? 4.534 -4.453 -6.475 1.00 91.69 88 SER A O 1
ATOM 741 N N . VAL A 1 89 ? 5.467 -5.296 -4.620 1.00 93.38 89 VAL A N 1
ATOM 742 C CA . VAL A 1 89 ? 4.211 -5.816 -4.072 1.00 93.38 89 VAL A CA 1
ATOM 743 C C . VAL A 1 89 ? 4.093 -5.506 -2.588 1.00 93.38 89 VAL A C 1
ATOM 745 O O . VAL A 1 89 ? 5.078 -5.513 -1.845 1.00 93.38 89 VAL A O 1
ATOM 748 N N . ALA A 1 90 ? 2.864 -5.269 -2.139 1.00 93.62 90 ALA A N 1
ATOM 749 C CA . ALA A 1 90 ? 2.540 -5.169 -0.722 1.00 93.62 90 ALA A CA 1
ATOM 750 C C . ALA A 1 90 ? 1.589 -6.296 -0.330 1.00 93.62 90 ALA A C 1
ATOM 752 O O . ALA A 1 90 ? 0.589 -6.546 -0.993 1.00 93.62 90 ALA A O 1
ATOM 753 N N . TYR A 1 91 ? 1.888 -6.964 0.771 1.00 92.81 91 TYR A N 1
ATOM 754 C CA . TYR A 1 91 ? 0.999 -7.915 1.409 1.00 92.81 91 TYR A CA 1
ATOM 755 C C . TYR A 1 91 ? 0.399 -7.261 2.642 1.00 92.81 91 TYR A C 1
ATOM 757 O O . TYR A 1 91 ? 1.129 -6.696 3.449 1.00 92.81 91 TYR A O 1
ATOM 765 N N . ILE A 1 92 ? -0.916 -7.341 2.789 1.00 91.88 92 ILE A N 1
ATOM 766 C CA . ILE A 1 92 ? -1.681 -6.730 3.873 1.00 91.88 92 ILE A CA 1
ATOM 767 C C . ILE A 1 92 ? -2.399 -7.850 4.618 1.00 91.88 92 ILE A C 1
ATOM 769 O O . ILE A 1 92 ? -3.242 -8.528 4.037 1.00 91.88 92 ILE A O 1
ATOM 773 N N . LYS A 1 93 ? -2.079 -8.034 5.897 1.00 91.31 93 LYS A N 1
ATOM 774 C CA . LYS A 1 93 ? -2.753 -8.948 6.819 1.00 91.31 93 LYS A CA 1
ATOM 775 C C . LYS A 1 93 ? -3.621 -8.141 7.775 1.00 91.31 93 LYS A C 1
ATOM 777 O O . LYS A 1 93 ? -3.122 -7.319 8.540 1.00 91.31 93 LYS A O 1
ATOM 782 N N . ILE A 1 94 ? -4.922 -8.385 7.732 1.00 87.75 94 ILE A N 1
ATOM 783 C CA . ILE A 1 94 ? -5.898 -7.771 8.630 1.00 87.75 94 ILE A CA 1
ATOM 784 C C . ILE A 1 94 ? -6.006 -8.655 9.875 1.00 87.75 94 ILE A C 1
ATOM 786 O O . ILE A 1 94 ? -6.304 -9.843 9.796 1.00 87.75 94 ILE A O 1
ATOM 790 N N . LEU A 1 95 ? -5.726 -8.082 11.036 1.00 84.69 95 LEU A N 1
ATOM 791 C CA . LEU A 1 95 ? -5.798 -8.753 12.326 1.00 84.69 95 LEU A CA 1
ATOM 792 C C . LEU A 1 95 ? -7.090 -8.329 13.022 1.00 84.69 95 LEU A C 1
ATOM 794 O O . LEU A 1 95 ? -7.308 -7.143 13.294 1.00 84.69 95 LEU A O 1
ATOM 798 N N . GLU A 1 96 ? -7.941 -9.299 13.336 1.00 69.38 96 GLU A N 1
ATOM 799 C CA . GLU A 1 96 ? -9.018 -9.085 14.295 1.00 69.38 96 GLU A CA 1
ATOM 800 C C . GLU A 1 96 ? -8.393 -9.065 15.691 1.00 69.38 96 GLU A C 1
ATOM 802 O O . GLU A 1 96 ? -7.818 -10.053 16.142 1.00 69.38 96 GLU A O 1
ATOM 807 N N . LEU A 1 97 ? -8.411 -7.900 16.341 1.00 63.00 97 LEU A N 1
ATOM 808 C CA . LEU A 1 97 ? -7.921 -7.768 17.709 1.00 63.00 97 LEU A CA 1
ATOM 809 C C . LEU A 1 97 ? -9.050 -8.178 18.660 1.00 63.00 97 LEU A C 1
ATOM 811 O O . LEU A 1 97 ? -10.203 -7.819 18.427 1.00 63.00 97 LEU A O 1
ATOM 815 N N . GLN A 1 98 ? -8.701 -8.919 19.717 1.00 54.19 98 GLN A N 1
ATOM 816 C CA . GLN A 1 98 ? -9.643 -9.405 20.737 1.00 54.19 98 GLN A CA 1
ATOM 817 C C . GLN A 1 98 ? -10.355 -8.270 21.491 1.00 54.19 98 GLN A C 1
ATOM 819 O O . GLN A 1 98 ? -11.440 -8.480 22.020 1.00 54.19 98 GLN A O 1
ATOM 824 N N . ASP A 1 99 ? -9.791 -7.058 21.493 1.00 55.44 99 ASP A N 1
ATOM 825 C CA . ASP A 1 99 ? -10.498 -5.867 21.956 1.00 55.44 99 ASP A CA 1
ATOM 826 C C . ASP A 1 99 ? -11.560 -5.451 20.930 1.00 55.44 99 ASP A C 1
ATOM 828 O O . ASP A 1 99 ? -11.241 -5.062 19.798 1.00 55.44 99 ASP A O 1
ATOM 832 N N . ASP A 1 100 ? -12.821 -5.419 21.368 1.00 54.28 100 ASP A N 1
ATOM 833 C CA . ASP A 1 100 ? -14.008 -5.076 20.569 1.00 54.28 100 ASP A CA 1
ATOM 834 C C . ASP A 1 100 ? -13.933 -3.719 19.846 1.00 54.28 100 ASP A C 1
ATOM 836 O O . ASP A 1 100 ? -14.730 -3.436 18.951 1.00 54.28 100 ASP A O 1
ATOM 840 N N . TYR A 1 101 ? -12.921 -2.906 20.162 1.00 53.62 101 TYR A N 1
ATOM 841 C CA . TYR A 1 101 ? -12.746 -1.534 19.709 1.00 53.62 101 TYR A CA 1
ATOM 842 C C . TYR A 1 101 ? -11.555 -1.293 18.767 1.00 53.62 101 TYR A C 1
ATOM 844 O O . TYR A 1 101 ? -11.334 -0.142 18.382 1.00 53.62 101 TYR A O 1
ATOM 852 N N . SER A 1 102 ? -10.791 -2.314 18.348 1.00 61.00 102 SER A N 1
ATOM 853 C CA . SER A 1 102 ? -9.692 -2.100 17.387 1.00 61.00 102 SER A CA 1
ATOM 854 C C . SER A 1 102 ? -9.525 -3.197 16.328 1.00 61.00 102 SER A C 1
ATOM 856 O O . SER A 1 102 ? -9.944 -4.334 16.510 1.00 61.00 102 SER A O 1
ATOM 858 N N . ARG A 1 103 ? -8.946 -2.837 15.177 1.00 70.38 103 ARG A N 1
ATOM 859 C CA . ARG A 1 103 ? -8.444 -3.771 14.151 1.00 70.38 103 ARG A CA 1
ATOM 860 C C . ARG A 1 103 ? -6.958 -3.503 13.944 1.00 70.38 103 ARG A C 1
ATOM 862 O O . ARG A 1 103 ? -6.543 -2.348 13.948 1.00 70.38 103 ARG A O 1
ATOM 869 N N . GLY A 1 104 ? -6.156 -4.548 13.791 1.00 82.81 104 GLY A N 1
ATOM 870 C CA . GLY A 1 104 ? -4.745 -4.427 13.438 1.00 82.81 104 GLY A CA 1
ATOM 871 C C . GLY A 1 104 ? -4.562 -4.607 11.937 1.00 82.81 104 GLY A C 1
ATOM 872 O O . GLY A 1 104 ? -5.298 -5.360 11.306 1.00 82.81 104 GLY A O 1
ATOM 873 N N . ILE A 1 105 ? -3.581 -3.935 11.355 1.00 88.25 105 ILE A N 1
ATOM 874 C CA . ILE A 1 105 ? -3.120 -4.206 9.997 1.00 88.25 105 ILE A CA 1
ATOM 875 C C . ILE A 1 105 ? -1.615 -4.409 10.060 1.00 88.25 105 ILE A C 1
ATOM 877 O O . ILE A 1 105 ? -0.895 -3.579 10.611 1.00 88.25 105 ILE A O 1
ATOM 881 N N . GLU A 1 106 ? -1.140 -5.503 9.485 1.00 90.94 106 GLU A N 1
ATOM 882 C CA . GLU A 1 106 ? 0.273 -5.729 9.216 1.00 90.94 106 GLU A CA 1
ATOM 883 C C . GLU A 1 106 ? 0.510 -5.652 7.707 1.00 90.94 106 GLU A C 1
ATOM 885 O O . GLU A 1 106 ? -0.205 -6.282 6.932 1.00 90.94 106 GLU A O 1
ATOM 890 N N . ILE A 1 107 ? 1.500 -4.873 7.280 1.00 92.44 107 ILE A N 1
ATOM 891 C CA . ILE A 1 107 ? 1.842 -4.685 5.871 1.00 92.44 107 ILE A CA 1
ATOM 892 C C . ILE A 1 107 ? 3.290 -5.094 5.657 1.00 92.44 107 ILE A C 1
ATOM 894 O O . ILE A 1 107 ? 4.179 -4.499 6.256 1.00 92.44 107 ILE A O 1
ATOM 898 N N . LYS A 1 108 ? 3.545 -6.058 4.773 1.00 92.31 108 LYS A N 1
ATOM 899 C CA . LYS A 1 108 ? 4.894 -6.414 4.315 1.00 92.31 108 LYS A CA 1
ATOM 900 C C . LYS A 1 108 ? 5.082 -5.977 2.868 1.00 92.31 108 LYS A C 1
ATOM 902 O O . LYS A 1 108 ? 4.287 -6.326 2.004 1.00 92.31 108 LYS A O 1
ATOM 907 N N . THR A 1 109 ? 6.139 -5.225 2.604 1.00 92.00 109 THR A N 1
ATOM 908 C CA . THR A 1 109 ? 6.477 -4.700 1.273 1.00 92.00 109 THR A CA 1
ATOM 909 C C . THR A 1 109 ? 7.696 -5.420 0.715 1.00 92.00 109 THR A C 1
ATOM 911 O O . THR A 1 109 ? 8.634 -5.743 1.454 1.00 92.00 109 THR A O 1
ATOM 914 N N . PHE A 1 110 ? 7.673 -5.679 -0.588 1.00 90.69 110 PHE A N 1
ATOM 915 C CA . PHE A 1 110 ? 8.736 -6.348 -1.325 1.00 90.69 110 PHE A CA 1
ATOM 916 C C . PHE A 1 110 ? 9.010 -5.583 -2.613 1.00 90.69 110 PHE A C 1
ATOM 918 O O . PHE A 1 110 ? 8.075 -5.163 -3.291 1.00 90.69 110 PHE A O 1
ATOM 925 N N . ASP A 1 111 ? 10.288 -5.431 -2.949 1.00 87.81 111 ASP A N 1
ATOM 926 C CA . ASP A 1 111 ? 10.720 -4.680 -4.133 1.00 87.81 111 ASP A CA 1
ATOM 927 C C . ASP A 1 111 ? 10.520 -5.468 -5.438 1.00 87.81 111 ASP A C 1
ATOM 929 O O . ASP A 1 111 ? 10.550 -4.893 -6.515 1.00 87.81 111 ASP A O 1
ATOM 933 N N . PHE A 1 112 ? 10.269 -6.772 -5.324 1.00 83.94 112 PHE A N 1
ATOM 934 C CA . PHE A 1 112 ? 9.934 -7.697 -6.402 1.00 83.94 112 PHE A CA 1
ATOM 935 C C . PHE A 1 112 ? 8.811 -8.629 -5.939 1.00 83.94 112 PHE A C 1
ATOM 937 O O . PHE A 1 112 ? 8.556 -8.756 -4.740 1.00 83.94 112 PHE A O 1
ATOM 944 N N . ASN A 1 113 ? 8.161 -9.323 -6.872 1.00 79.38 113 ASN A N 1
ATOM 945 C CA . ASN A 1 113 ? 7.117 -10.298 -6.571 1.00 79.38 113 ASN A CA 1
ATOM 946 C C . ASN A 1 113 ? 7.718 -11.638 -6.075 1.00 79.38 113 ASN A C 1
ATOM 948 O O . ASN A 1 113 ? 8.280 -12.377 -6.885 1.00 79.38 113 ASN A O 1
ATOM 952 N N . PRO A 1 114 ? 7.606 -11.997 -4.780 1.00 76.69 114 PRO A N 1
ATOM 953 C CA . PRO A 1 114 ? 8.210 -13.220 -4.268 1.00 76.69 114 PRO A CA 1
ATOM 954 C C . PRO A 1 114 ? 7.340 -14.452 -4.583 1.00 76.69 114 PRO A C 1
ATOM 956 O O . PRO A 1 114 ? 6.122 -14.427 -4.387 1.00 76.69 114 PRO A O 1
ATOM 959 N N . ASN A 1 115 ? 7.973 -15.563 -4.980 1.00 66.50 115 ASN A N 1
ATOM 960 C CA . ASN A 1 115 ? 7.353 -16.893 -5.128 1.00 66.50 115 ASN A CA 1
ATOM 961 C C . ASN A 1 115 ? 7.163 -17.592 -3.766 1.00 66.50 115 ASN A C 1
ATOM 963 O O . ASN A 1 115 ? 7.586 -18.730 -3.582 1.00 66.50 115 ASN A O 1
ATOM 967 N N . VAL A 1 116 ? 6.597 -16.906 -2.771 1.00 63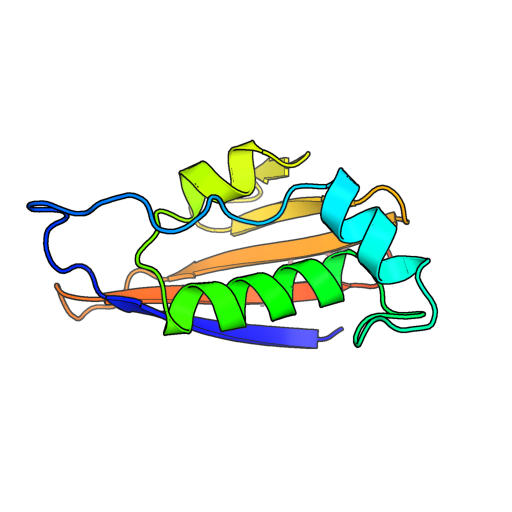.31 116 VAL A N 1
ATOM 968 C CA . VAL A 1 116 ? 6.552 -17.421 -1.393 1.00 63.31 116 VAL A CA 1
ATOM 969 C C . VAL A 1 116 ? 5.105 -17.596 -0.949 1.00 63.31 116 VAL A C 1
ATOM 971 O O . VAL A 1 116 ? 4.337 -16.635 -0.909 1.00 63.31 116 VAL A O 1
ATOM 974 N N . GLY A 1 117 ? 4.745 -18.842 -0.627 1.00 58.91 117 GLY A N 1
ATOM 975 C CA . GLY A 1 117 ? 3.429 -19.219 -0.105 1.00 58.91 117 GLY A CA 1
ATOM 976 C C . GLY A 1 117 ? 3.179 -18.772 1.338 1.00 58.91 117 GLY A C 1
ATOM 977 O O . GLY A 1 117 ? 2.030 -18.769 1.764 1.00 58.91 117 GLY A O 1
ATOM 978 N N . ASP A 1 118 ? 4.220 -18.339 2.058 1.00 59.84 118 ASP A N 1
ATOM 979 C CA . ASP A 1 118 ? 4.134 -17.993 3.478 1.00 59.84 118 ASP A CA 1
ATOM 980 C C . ASP A 1 118 ? 4.784 -16.637 3.800 1.00 59.84 118 ASP A C 1
ATOM 982 O O . ASP A 1 118 ? 5.846 -16.517 4.404 1.00 59.84 118 ASP A O 1
ATOM 986 N N . VAL A 1 119 ? 4.160 -15.558 3.322 1.00 72.31 119 VAL A N 1
ATOM 987 C CA . VAL A 1 119 ? 4.651 -14.185 3.542 1.00 72.31 119 VAL A CA 1
ATOM 988 C C . VAL A 1 119 ? 4.524 -13.745 5.005 1.00 72.31 119 VAL A C 1
ATOM 990 O O . VAL A 1 119 ? 5.276 -12.883 5.463 1.00 72.31 119 VAL A O 1
ATOM 993 N N . PHE A 1 120 ? 3.583 -14.322 5.751 1.00 66.31 120 PHE A N 1
ATOM 994 C CA . PHE A 1 120 ? 3.301 -13.993 7.153 1.00 66.31 120 PHE A CA 1
ATOM 995 C C . PHE A 1 120 ? 3.491 -15.179 8.108 1.00 66.31 120 PHE A C 1
ATOM 997 O O . PHE A 1 120 ? 2.937 -15.118 9.212 1.00 66.31 120 PHE A O 1
ATOM 1004 N N . GLY A 1 121 ? 4.225 -16.208 7.668 1.00 58.66 121 GLY A N 1
ATOM 1005 C CA . GLY A 1 121 ? 4.723 -17.284 8.524 1.00 58.66 121 GLY A CA 1
ATOM 1006 C C . GLY A 1 121 ? 5.619 -16.767 9.639 1.00 58.66 121 GLY A C 1
ATOM 1007 O O . GLY A 1 121 ? 6.232 -15.682 9.456 1.00 58.66 121 GLY A O 1
#

pLDDT: mean 79.6, std 13.12, range [40.66, 93.62]

Radius of gyration: 14.52 Å; chains: 1; bounding box: 35×36×34 Å